Protein AF-A0A6M5YRK8-F1 (afdb_monomer_lite)

Structure (mmCIF, N/CA/C/O backbone):
data_AF-A0A6M5YRK8-F1
#
_entry.id   AF-A0A6M5YRK8-F1
#
loop_
_atom_site.group_PDB
_atom_site.id
_atom_site.type_symbol
_atom_site.label_atom_id
_atom_site.label_alt_id
_atom_site.label_comp_id
_atom_site.label_asym_id
_atom_site.label_entity_id
_atom_site.label_seq_id
_atom_site.pdbx_PDB_ins_code
_atom_site.Cartn_x
_atom_site.Cartn_y
_atom_site.Cartn_z
_atom_site.occupancy
_atom_site.B_iso_or_equiv
_atom_site.auth_seq_id
_atom_site.auth_comp_id
_atom_site.auth_asym_id
_atom_site.auth_atom_id
_atom_site.pdbx_PDB_model_num
ATOM 1 N N . MET A 1 1 ? -2.490 15.346 -8.522 1.00 62.31 1 MET A N 1
ATOM 2 C CA . MET A 1 1 ? -2.434 13.991 -7.938 1.00 62.31 1 MET A CA 1
ATOM 3 C C . MET A 1 1 ? -1.015 13.729 -7.468 1.00 62.31 1 MET A C 1
ATOM 5 O O . MET A 1 1 ? -0.092 13.927 -8.254 1.00 62.31 1 MET A O 1
ATOM 9 N N . GLY A 1 2 ? -0.849 13.342 -6.207 1.00 69.88 2 GLY A N 1
ATOM 10 C CA . GLY A 1 2 ? 0.394 12.773 -5.683 1.00 69.88 2 GLY A CA 1
ATOM 11 C C . GLY A 1 2 ? 0.199 11.284 -5.397 1.00 69.88 2 GLY A C 1
ATOM 12 O O . GLY A 1 2 ? -0.937 10.819 -5.354 1.00 69.88 2 GLY A O 1
ATOM 13 N N . LEU A 1 3 ? 1.301 10.567 -5.218 1.00 74.88 3 LEU A N 1
ATOM 14 C CA . LEU A 1 3 ? 1.362 9.186 -4.746 1.00 74.88 3 LEU A CA 1
ATOM 15 C C . LEU A 1 3 ? 2.166 9.180 -3.442 1.00 74.88 3 LEU A C 1
ATOM 17 O O . LEU A 1 3 ? 3.256 9.745 -3.413 1.00 74.88 3 LEU A O 1
ATOM 21 N N . ASP A 1 4 ? 1.654 8.546 -2.392 1.00 75.50 4 ASP A N 1
ATOM 22 C CA . ASP A 1 4 ? 2.341 8.363 -1.108 1.00 75.50 4 ASP A CA 1
ATOM 23 C C . ASP A 1 4 ? 2.253 6.895 -0.649 1.00 75.50 4 ASP A C 1
ATOM 25 O O . ASP A 1 4 ? 1.396 6.144 -1.112 1.00 75.50 4 ASP A O 1
ATOM 29 N N . LEU A 1 5 ? 3.167 6.484 0.234 1.00 73.38 5 LEU A N 1
ATOM 30 C CA . LEU A 1 5 ? 3.231 5.155 0.849 1.00 73.38 5 LEU A CA 1
ATOM 31 C C . LEU A 1 5 ? 3.557 5.288 2.348 1.00 73.38 5 LEU A C 1
ATOM 33 O O . LEU A 1 5 ? 4.632 4.894 2.808 1.00 73.38 5 LEU A O 1
ATOM 37 N N . SER A 1 6 ? 2.630 5.870 3.105 1.00 75.81 6 SER A N 1
ATOM 38 C CA . SER A 1 6 ? 2.744 6.086 4.551 1.00 75.81 6 SER A CA 1
ATOM 39 C C . SER A 1 6 ? 2.317 4.87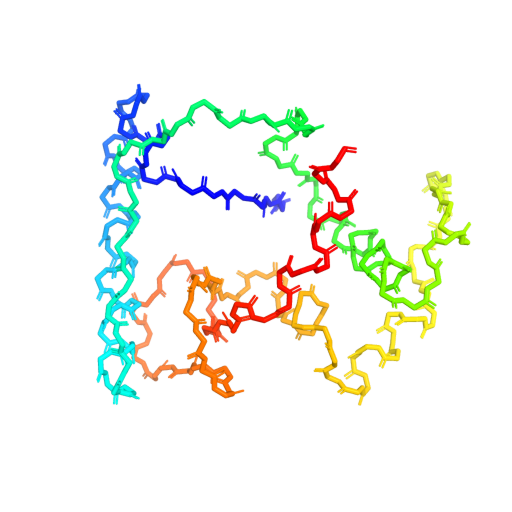4 5.395 1.00 75.81 6 SER A C 1
ATOM 41 O O . SER A 1 6 ? 1.591 3.984 4.954 1.00 75.81 6 SER A O 1
ATOM 43 N N . VAL A 1 7 ? 2.791 4.840 6.647 1.00 79.88 7 VAL A N 1
ATOM 44 C CA . VAL A 1 7 ? 2.398 3.871 7.685 1.00 79.88 7 VAL A CA 1
ATOM 45 C C . VAL A 1 7 ? 2.270 4.580 9.035 1.00 79.88 7 VAL A C 1
ATOM 47 O O . VAL A 1 7 ? 3.069 5.463 9.345 1.00 79.88 7 VAL A O 1
ATOM 50 N N . GLY A 1 8 ? 1.292 4.191 9.860 1.00 85.44 8 GLY A N 1
ATOM 51 C CA . GLY A 1 8 ? 1.080 4.802 11.178 1.00 85.44 8 GLY A CA 1
ATOM 52 C C . GLY A 1 8 ? 0.594 6.255 11.124 1.00 85.44 8 GLY A C 1
ATOM 53 O O . GLY A 1 8 ? 0.916 7.048 12.010 1.00 85.44 8 GLY A O 1
ATOM 54 N N . THR A 1 9 ? -0.174 6.611 10.089 1.00 86.69 9 THR A N 1
ATOM 55 C CA . THR A 1 9 ? -0.711 7.961 9.843 1.00 86.69 9 THR A CA 1
ATOM 56 C C . THR A 1 9 ? -1.453 8.526 11.057 1.00 86.69 9 THR A C 1
ATOM 58 O O . THR A 1 9 ? -1.292 9.702 11.372 1.00 86.69 9 THR A O 1
ATOM 61 N N . LEU A 1 10 ? -2.168 7.683 11.816 1.00 91.44 10 LEU A N 1
ATOM 62 C CA . LEU A 1 10 ? -2.835 8.083 13.061 1.00 91.44 10 LEU A CA 1
ATOM 63 C C . LEU A 1 10 ? -1.849 8.657 14.093 1.00 91.44 10 LEU A C 1
ATOM 65 O O . LEU A 1 10 ? -2.070 9.751 14.610 1.00 91.44 10 LEU A O 1
ATOM 69 N N . ALA A 1 11 ? -0.744 7.957 14.363 1.00 92.19 11 ALA A N 1
ATOM 70 C CA . ALA A 1 11 ? 0.294 8.432 15.277 1.00 92.19 11 ALA A CA 1
ATOM 71 C C . ALA A 1 11 ? 0.972 9.711 14.773 1.00 92.19 11 ALA A C 1
ATOM 73 O O . ALA A 1 11 ? 1.287 10.587 15.577 1.00 92.19 11 ALA A O 1
ATOM 74 N N . TRP A 1 12 ? 1.185 9.842 13.458 1.00 88.94 12 TRP A N 1
ATOM 75 C CA . TRP A 1 12 ? 1.725 11.074 12.880 1.00 88.94 12 TRP A CA 1
ATOM 76 C C . TRP A 1 12 ? 0.766 12.253 13.090 1.00 88.94 12 TRP A C 1
ATOM 78 O O . TRP A 1 12 ? 1.194 13.299 13.580 1.00 88.94 12 TRP A O 1
ATOM 88 N N . CYS A 1 13 ? -0.531 12.082 12.816 1.00 92.12 13 CYS A N 1
ATOM 89 C CA . CYS A 1 13 ? -1.526 13.130 13.036 1.00 92.12 13 CYS A CA 1
ATOM 90 C C . CYS A 1 13 ? -1.596 13.547 14.512 1.00 92.12 13 CYS A C 1
ATOM 92 O O . CYS A 1 13 ? -1.534 14.735 14.826 1.00 92.12 13 CYS A O 1
ATOM 94 N N . LEU A 1 14 ? -1.647 12.576 15.431 1.00 94.69 14 LEU A N 1
ATOM 95 C CA . LEU A 1 14 ? -1.694 12.834 16.874 1.00 94.69 14 LEU A CA 1
ATOM 96 C C . LEU A 1 14 ? -0.420 13.517 17.397 1.00 94.69 14 LEU A C 1
ATOM 98 O O . LEU A 1 14 ? -0.516 14.398 18.249 1.00 94.69 14 LEU A O 1
ATOM 102 N N . ALA A 1 15 ? 0.758 13.168 16.873 1.00 92.44 15 ALA A N 1
ATOM 103 C CA . ALA A 1 15 ? 2.027 13.784 17.266 1.00 92.44 15 ALA A CA 1
ATOM 104 C C . ALA A 1 15 ? 2.194 15.235 16.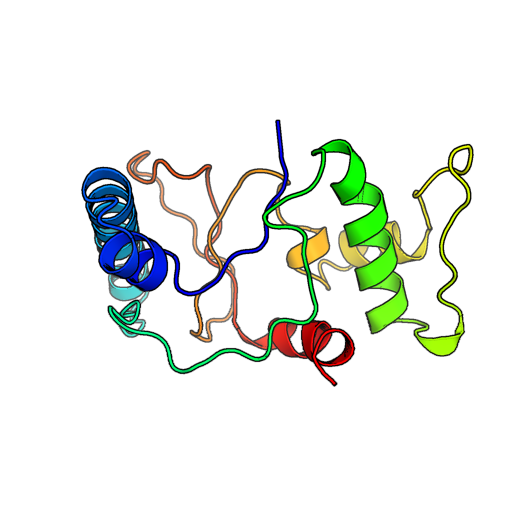773 1.00 92.44 15 ALA A C 1
ATOM 106 O O . ALA A 1 15 ? 2.913 16.005 17.409 1.00 92.44 15 ALA A O 1
ATOM 107 N N . ASN A 1 16 ? 1.543 15.611 15.666 1.00 92.19 16 ASN A N 1
ATOM 108 C CA . ASN A 1 16 ? 1.619 16.960 15.085 1.00 92.19 16 ASN A CA 1
ATOM 109 C C . ASN A 1 16 ? 0.410 17.853 15.430 1.00 92.19 16 ASN A C 1
ATOM 111 O O . ASN A 1 16 ? 0.447 19.051 15.166 1.00 92.19 16 ASN A O 1
ATOM 115 N N . GLY A 1 17 ? -0.640 17.304 16.052 1.00 94.06 17 GLY A N 1
ATOM 116 C CA . GLY A 1 17 ? -1.863 18.042 16.395 1.00 94.06 17 GLY A CA 1
ATOM 117 C C . GLY A 1 17 ? -2.899 18.125 15.266 1.00 94.06 17 GLY A C 1
ATOM 118 O O . GLY A 1 17 ? -3.866 18.877 15.385 1.00 94.06 17 GLY A O 1
ATOM 119 N N . GLU A 1 18 ? -2.735 17.333 14.204 1.00 94.56 18 GLU A N 1
ATOM 120 C CA . GLU A 1 18 ? -3.630 17.254 13.041 1.00 94.56 18 GLU A CA 1
ATOM 121 C C . GLU A 1 18 ? -4.917 16.487 13.392 1.00 94.56 18 GLU A C 1
ATOM 123 O O . GLU A 1 18 ? -5.137 15.346 12.977 1.00 94.56 18 GLU A O 1
ATOM 128 N N . ALA A 1 19 ? -5.761 17.111 14.217 1.00 93.81 19 ALA A N 1
ATOM 129 C CA . ALA A 1 19 ? -6.969 16.504 14.774 1.00 93.81 19 ALA A CA 1
ATOM 130 C C . ALA A 1 19 ? -7.938 16.001 13.691 1.00 93.81 19 ALA A C 1
ATOM 132 O O . ALA A 1 19 ? -8.493 14.913 13.831 1.00 93.81 19 ALA A O 1
ATOM 133 N N . GLU A 1 20 ? -8.086 16.745 12.588 1.00 92.88 20 GLU A N 1
ATOM 134 C CA . GLU A 1 20 ? -8.894 16.309 11.448 1.00 92.88 20 GLU A CA 1
ATOM 135 C C . GLU A 1 20 ? -8.343 15.002 10.853 1.00 92.88 20 GLU A C 1
ATOM 137 O O . GLU A 1 20 ? -9.061 14.005 10.805 1.00 92.88 20 GLU A O 1
ATOM 142 N N . GLY A 1 21 ? -7.059 14.956 10.480 1.00 89.06 21 GLY A N 1
ATOM 143 C CA . GLY A 1 21 ? -6.437 13.751 9.914 1.00 89.06 21 GLY A CA 1
ATOM 144 C C . GLY A 1 21 ? -6.513 12.529 10.840 1.00 89.06 21 GLY A C 1
ATOM 145 O O . GLY A 1 21 ? -6.722 11.405 10.371 1.00 89.06 21 GLY A O 1
ATOM 146 N N . ALA A 1 22 ? -6.434 12.736 12.158 1.00 93.38 22 ALA A N 1
ATOM 147 C CA . ALA A 1 22 ? -6.627 11.674 13.143 1.00 93.38 22 ALA A CA 1
ATOM 148 C C . ALA A 1 22 ? -8.067 11.124 13.131 1.00 93.38 22 ALA A C 1
ATOM 150 O O . ALA A 1 22 ? -8.261 9.908 13.192 1.00 93.38 22 ALA A O 1
ATOM 151 N N . ASP A 1 23 ? -9.079 11.985 13.013 1.00 93.31 23 ASP A N 1
ATOM 152 C CA . ASP A 1 23 ? -10.487 11.578 13.019 1.00 93.31 23 ASP A CA 1
ATOM 153 C C . ASP A 1 23 ? -10.962 10.991 11.678 1.00 93.31 23 ASP A C 1
ATOM 155 O O . ASP A 1 23 ? -11.760 10.045 11.695 1.00 93.31 23 ASP A O 1
ATOM 159 N N . TRP A 1 24 ? -10.410 11.439 10.541 1.00 89.44 24 TRP A N 1
ATOM 160 C CA . TRP A 1 24 ? -10.527 10.736 9.252 1.00 89.44 24 TRP A CA 1
ATOM 161 C C . TRP A 1 24 ? -9.905 9.333 9.347 1.00 89.44 24 TRP A C 1
ATOM 163 O O . TRP A 1 24 ? -10.595 8.343 9.114 1.00 89.44 24 TRP A O 1
ATOM 173 N N . THR A 1 25 ? -8.657 9.209 9.820 1.00 89.19 25 THR A N 1
ATOM 174 C CA . THR A 1 25 ? -7.996 7.894 9.970 1.00 89.19 25 THR A CA 1
ATOM 175 C C . THR A 1 25 ? -8.783 6.963 10.904 1.00 89.19 25 THR A C 1
ATOM 177 O O . THR A 1 25 ? -8.963 5.778 10.618 1.00 89.19 25 THR A O 1
ATOM 180 N N . ARG A 1 26 ? -9.330 7.486 12.011 1.00 92.00 26 ARG A N 1
ATOM 181 C CA . ARG A 1 26 ? -10.209 6.722 12.916 1.00 92.00 26 ARG A CA 1
ATOM 182 C C . ARG A 1 26 ? -11.555 6.355 12.286 1.00 92.00 26 ARG A C 1
ATOM 184 O O . ARG A 1 26 ? -12.139 5.357 12.706 1.00 92.00 26 ARG A O 1
ATOM 191 N N . ARG A 1 27 ? -12.085 7.132 11.334 1.00 90.81 27 ARG A N 1
ATOM 192 C CA . ARG A 1 27 ? -13.290 6.773 10.565 1.00 90.81 27 ARG A CA 1
ATOM 193 C C . ARG A 1 27 ? -13.005 5.578 9.668 1.00 90.81 27 ARG A C 1
ATOM 195 O O . ARG A 1 27 ? -13.707 4.577 9.791 1.00 90.81 27 ARG A O 1
ATOM 202 N N . ASP A 1 28 ? -11.959 5.656 8.860 1.00 88.19 28 ASP A N 1
ATOM 203 C CA . ASP A 1 28 ? -11.582 4.591 7.928 1.00 88.19 28 ASP A CA 1
ATOM 204 C C . ASP A 1 28 ? -11.294 3.287 8.678 1.00 88.19 28 ASP A C 1
ATOM 206 O O . ASP A 1 28 ? -11.812 2.231 8.326 1.00 88.19 28 ASP A O 1
ATOM 210 N N . MET A 1 29 ? -10.567 3.362 9.797 1.00 90.00 29 MET A N 1
ATOM 211 C CA . MET A 1 29 ? -10.266 2.184 10.616 1.00 90.00 29 MET A CA 1
ATOM 212 C C . MET A 1 29 ? -11.495 1.583 11.312 1.00 90.00 29 MET A C 1
ATOM 214 O O . MET A 1 29 ? -11.502 0.380 11.563 1.00 90.00 29 MET A O 1
ATOM 218 N N . ARG A 1 30 ? -12.563 2.342 11.602 1.00 91.50 30 ARG A N 1
ATOM 219 C CA . ARG A 1 30 ? -13.838 1.740 12.056 1.00 91.50 30 ARG A CA 1
ATOM 220 C C . ARG A 1 30 ? -14.485 0.915 10.944 1.00 91.50 30 ARG A C 1
ATOM 222 O O . ARG A 1 30 ? -14.995 -0.171 11.210 1.00 91.50 30 ARG A O 1
ATOM 229 N N . GLU A 1 31 ? -14.425 1.411 9.717 1.00 89.50 31 GLU A N 1
ATOM 230 C CA . GLU A 1 31 ? -15.093 0.816 8.562 1.00 89.50 31 GLU A CA 1
ATOM 231 C C . GLU A 1 31 ? -14.339 -0.408 8.016 1.00 89.50 31 GLU A C 1
ATOM 233 O O . GLU A 1 31 ? -14.926 -1.473 7.819 1.00 89.50 31 GLU A O 1
ATOM 238 N N . ILE A 1 32 ? -13.009 -0.323 7.931 1.00 88.81 32 ILE A N 1
ATOM 239 C CA . ILE A 1 32 ? -12.113 -1.465 7.687 1.00 88.81 32 ILE A CA 1
ATOM 240 C C . ILE A 1 32 ? -12.359 -2.576 8.719 1.00 88.81 32 ILE A C 1
ATOM 242 O O . ILE A 1 32 ? -12.412 -3.754 8.367 1.00 88.81 32 ILE A O 1
ATOM 246 N N . ASN A 1 33 ? -12.577 -2.218 9.990 1.00 92.62 33 ASN A N 1
ATOM 247 C CA . ASN A 1 33 ? -12.901 -3.186 11.038 1.00 92.62 33 ASN A CA 1
ATOM 248 C C . ASN A 1 33 ? -14.307 -3.788 10.919 1.00 92.62 33 ASN A C 1
ATOM 250 O O . ASN A 1 33 ? -14.474 -4.964 11.248 1.00 92.62 33 ASN A O 1
ATOM 254 N N . ARG A 1 34 ? -15.301 -3.049 10.402 1.00 91.94 34 ARG A N 1
ATOM 255 C CA . ARG A 1 34 ? -16.608 -3.625 10.038 1.00 91.94 34 ARG A CA 1
ATOM 256 C C . ARG A 1 34 ? -16.436 -4.697 8.960 1.00 91.94 34 ARG A C 1
ATOM 258 O O . ARG A 1 34 ? -16.983 -5.789 9.107 1.00 91.94 34 ARG A O 1
ATOM 265 N N . LEU A 1 35 ? -15.654 -4.411 7.919 1.00 90.12 35 LEU A N 1
ATOM 266 C CA . LEU A 1 35 ? -15.409 -5.339 6.813 1.00 90.12 35 LEU A CA 1
ATOM 267 C C . LEU A 1 35 ? -14.610 -6.583 7.244 1.00 90.12 35 LEU A C 1
ATOM 269 O O . LEU A 1 35 ? -14.969 -7.706 6.879 1.00 90.12 35 LEU A O 1
ATOM 273 N N . LEU A 1 36 ? -13.573 -6.405 8.069 1.00 90.69 36 LEU A N 1
ATOM 274 C CA . LEU A 1 36 ? -12.828 -7.504 8.697 1.00 90.69 36 LEU A CA 1
ATOM 275 C C . LEU A 1 36 ? -13.760 -8.411 9.514 1.00 90.69 36 LEU A C 1
ATOM 277 O O . LEU A 1 36 ? -13.788 -9.622 9.291 1.00 90.69 36 LEU A O 1
ATOM 281 N N . ALA A 1 37 ? -14.573 -7.831 10.403 1.00 93.25 37 ALA A N 1
ATOM 282 C CA . ALA A 1 37 ? -15.498 -8.581 11.251 1.00 93.25 37 ALA A CA 1
ATOM 283 C C . ALA A 1 37 ? -16.579 -9.321 10.441 1.00 93.25 37 ALA A C 1
ATOM 285 O O . ALA A 1 37 ? -16.883 -10.474 10.744 1.00 93.25 37 ALA A O 1
ATOM 286 N N . ALA A 1 38 ? -17.110 -8.706 9.377 1.00 91.06 38 ALA A N 1
ATOM 287 C CA . ALA A 1 38 ? -18.064 -9.341 8.463 1.00 91.06 38 ALA A CA 1
ATOM 288 C C . ALA A 1 38 ? -17.481 -10.576 7.744 1.00 91.06 38 ALA A C 1
ATOM 290 O O . ALA A 1 38 ? -18.219 -11.504 7.421 1.00 91.06 38 ALA A O 1
ATOM 291 N N . ASN A 1 39 ? -16.158 -10.619 7.555 1.00 89.81 39 ASN A N 1
ATOM 292 C CA . ASN A 1 39 ? -15.427 -11.753 6.981 1.00 89.81 39 ASN A CA 1
ATOM 293 C C . ASN A 1 39 ? -14.834 -12.705 8.043 1.00 89.81 39 ASN A C 1
ATOM 295 O O . ASN A 1 39 ? -14.046 -13.590 7.709 1.00 89.81 39 ASN A O 1
ATOM 299 N N . GLY A 1 40 ? -15.198 -12.547 9.323 1.00 93.69 40 GLY A N 1
ATOM 300 C CA . GLY A 1 40 ? -14.728 -13.404 10.418 1.00 93.69 40 GLY A CA 1
ATOM 301 C C . GLY A 1 40 ? -13.259 -13.201 10.808 1.00 93.69 40 GLY A C 1
ATOM 302 O O . GLY A 1 40 ? -12.661 -14.086 11.421 1.00 93.69 40 GLY A O 1
ATOM 303 N N . LEU A 1 41 ? -12.665 -12.061 10.448 1.00 93.38 41 LEU A N 1
ATOM 304 C CA . LEU A 1 41 ? -11.269 -11.724 10.723 1.00 93.38 41 LEU A CA 1
ATOM 305 C C . LEU A 1 41 ? -11.143 -10.842 11.972 1.00 93.38 41 LEU A C 1
ATOM 307 O O . LEU A 1 41 ? -12.064 -10.117 12.350 1.00 93.38 41 LEU A O 1
ATOM 311 N N . SER A 1 42 ? -9.970 -10.888 12.604 1.00 92.81 42 SER A N 1
ATOM 312 C CA . SER A 1 42 ? -9.618 -9.999 13.715 1.00 92.81 42 SER A CA 1
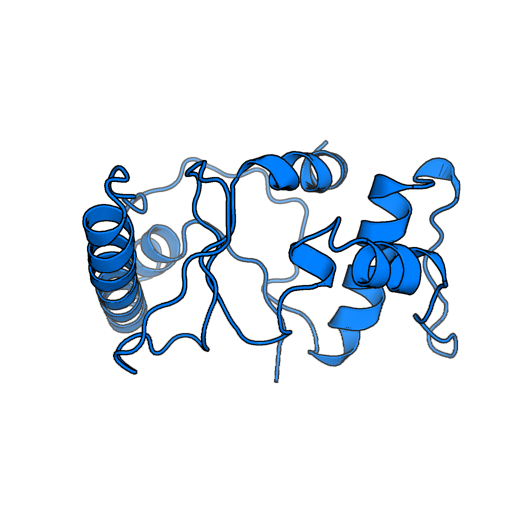ATOM 313 C C . SER A 1 42 ? -9.677 -8.527 13.306 1.00 92.81 42 SER A C 1
ATOM 315 O O . SER A 1 42 ? -9.343 -8.179 12.175 1.00 92.81 42 SER A O 1
ATOM 317 N N . ALA A 1 43 ? -10.007 -7.654 14.257 1.00 92.25 43 ALA A N 1
ATOM 318 C CA . ALA A 1 43 ? -9.864 -6.217 14.077 1.00 92.25 43 ALA A CA 1
ATOM 319 C C . ALA A 1 43 ? -8.381 -5.802 13.973 1.00 92.25 43 ALA A C 1
ATOM 321 O O . ALA A 1 43 ? -7.521 -6.343 14.675 1.00 92.25 43 ALA A O 1
ATOM 322 N N . HIS A 1 44 ? -8.098 -4.807 13.133 1.00 89.81 44 HIS A N 1
ATOM 323 C CA . HIS A 1 44 ? -6.843 -4.058 13.110 1.00 89.81 44 HIS A CA 1
ATOM 324 C C . HIS A 1 44 ? -6.958 -2.813 13.999 1.00 89.81 44 HIS A C 1
ATOM 326 O O . HIS A 1 44 ? -7.995 -2.152 14.028 1.00 89.81 44 HIS A O 1
ATOM 332 N N . VAL A 1 45 ? -5.889 -2.467 14.712 1.00 90.75 45 VAL A N 1
ATOM 333 C CA . VAL A 1 45 ? -5.818 -1.249 15.529 1.00 90.75 45 VAL A CA 1
ATOM 334 C C . VAL A 1 45 ? -4.563 -0.490 15.124 1.00 90.75 45 VAL A C 1
ATOM 336 O O . VAL A 1 45 ? -3.448 -0.943 15.384 1.00 90.75 45 VAL A O 1
ATOM 339 N N . GLU A 1 46 ? -4.748 0.662 14.478 1.00 88.88 46 GLU A N 1
ATOM 340 C CA . GLU A 1 46 ? -3.651 1.593 14.216 1.00 88.88 46 GLU A CA 1
ATOM 341 C C . GLU A 1 46 ? -3.056 2.090 15.545 1.00 88.88 46 GLU A C 1
ATOM 343 O O . GLU A 1 46 ? -3.807 2.471 16.449 1.00 88.88 46 GLU A O 1
ATOM 348 N N . PRO A 1 47 ? -1.722 2.092 15.699 1.00 90.56 47 PRO A N 1
ATOM 349 C CA . PRO A 1 47 ? -1.091 2.577 16.914 1.00 90.56 47 PRO A CA 1
ATOM 350 C C . PRO A 1 47 ? -1.209 4.105 17.003 1.00 90.56 47 PRO A C 1
ATOM 352 O O . PRO A 1 47 ? -0.904 4.818 16.052 1.00 90.56 47 PRO A O 1
ATOM 355 N N . GLU A 1 48 ? -1.587 4.624 18.174 1.00 94.50 48 GLU A N 1
ATOM 356 C CA . GLU A 1 48 ? -1.641 6.076 18.422 1.00 94.50 48 GLU A CA 1
ATOM 357 C C . GLU A 1 48 ? -0.259 6.701 18.693 1.00 94.50 48 GLU A C 1
ATOM 359 O O . GLU A 1 48 ? -0.113 7.920 18.696 1.00 94.50 48 GLU A O 1
ATOM 364 N N . THR A 1 49 ? 0.777 5.878 18.892 1.00 93.12 49 THR A N 1
ATOM 365 C CA . THR A 1 49 ? 2.181 6.309 18.987 1.00 93.12 49 THR A CA 1
ATOM 366 C C . THR A 1 49 ? 3.090 5.323 18.255 1.00 93.12 49 THR A C 1
ATOM 368 O O . THR A 1 49 ? 2.880 4.112 18.315 1.00 93.12 49 THR A O 1
ATOM 371 N N . LEU A 1 50 ? 4.116 5.832 17.571 1.00 85.12 50 LEU A N 1
ATOM 372 C CA . LEU A 1 50 ? 5.123 5.015 16.889 1.00 85.12 50 LEU A CA 1
ATOM 373 C C . LEU A 1 50 ? 6.441 4.982 17.682 1.00 85.12 50 LEU A C 1
ATOM 375 O O . LEU A 1 50 ? 6.812 5.984 18.298 1.00 85.12 50 LEU A O 1
ATOM 379 N N . PRO A 1 51 ? 7.206 3.874 17.626 1.00 85.56 51 PRO A N 1
ATOM 380 C CA . PRO A 1 51 ? 8.625 3.915 17.959 1.00 85.56 51 PRO A CA 1
ATOM 381 C C . PRO A 1 51 ? 9.377 4.789 16.941 1.00 85.56 51 PRO A C 1
ATOM 383 O O . PRO A 1 51 ? 8.880 5.053 15.849 1.00 85.56 51 PRO A O 1
ATOM 386 N N . ASN A 1 52 ? 10.611 5.189 17.259 1.00 80.25 52 ASN A N 1
ATOM 387 C CA . ASN A 1 52 ? 11.468 5.896 16.303 1.00 80.25 52 ASN A CA 1
ATOM 388 C C . ASN A 1 52 ? 11.771 4.989 15.090 1.00 80.25 52 ASN A C 1
ATOM 390 O O . ASN A 1 52 ? 12.590 4.068 15.177 1.00 80.25 52 ASN A O 1
ATOM 394 N N . LEU A 1 53 ? 11.065 5.227 13.980 1.00 74.06 53 LEU A N 1
ATOM 395 C CA . LEU A 1 53 ? 11.228 4.494 12.731 1.00 74.06 53 LEU A CA 1
ATOM 396 C C . LEU A 1 53 ? 12.502 4.955 12.021 1.00 74.06 53 LEU A C 1
ATOM 398 O O . LEU A 1 53 ? 12.710 6.144 11.784 1.00 74.06 53 LEU A O 1
ATOM 402 N N . ARG A 1 54 ? 13.341 3.995 11.621 1.00 71.56 54 ARG A N 1
ATOM 403 C CA . ARG A 1 54 ? 14.498 4.253 10.755 1.00 71.56 54 ARG A CA 1
ATOM 404 C C . ARG A 1 54 ? 14.037 4.430 9.312 1.00 71.56 54 ARG A C 1
ATOM 406 O O . ARG A 1 54 ? 14.193 3.520 8.498 1.00 71.56 54 ARG A O 1
ATOM 413 N N . ASP A 1 55 ? 13.451 5.585 9.021 1.00 68.31 55 ASP A N 1
ATOM 414 C CA . ASP A 1 55 ? 13.093 5.933 7.653 1.00 68.31 55 ASP A CA 1
ATOM 415 C C . ASP A 1 55 ? 14.352 6.038 6.777 1.00 68.31 55 ASP A C 1
ATOM 417 O O . ASP A 1 55 ? 15.417 6.497 7.208 1.00 68.31 55 ASP A O 1
ATOM 421 N N . ARG A 1 56 ? 14.226 5.558 5.543 1.00 66.50 56 ARG A N 1
ATOM 422 C CA . ARG A 1 56 ? 15.256 5.610 4.498 1.00 66.50 56 ARG A CA 1
ATOM 423 C C . ARG A 1 56 ? 14.791 6.406 3.280 1.00 66.50 56 ARG A C 1
ATOM 425 O O . ARG A 1 56 ? 15.613 6.734 2.426 1.00 66.50 56 ARG A O 1
ATOM 432 N N . CYS A 1 57 ? 13.506 6.744 3.214 1.00 64.12 57 CYS A N 1
ATOM 433 C CA . CYS A 1 57 ? 12.971 7.716 2.285 1.00 64.12 57 CYS A CA 1
ATOM 434 C C . CYS A 1 57 ? 13.049 9.118 2.913 1.00 64.12 57 CYS A C 1
ATOM 436 O O . CYS A 1 57 ? 12.970 9.285 4.125 1.00 64.12 57 CYS A O 1
ATOM 438 N N . ARG A 1 58 ? 13.221 10.153 2.087 1.00 62.09 58 ARG A N 1
ATOM 439 C CA . ARG A 1 58 ? 13.035 11.562 2.496 1.00 62.09 58 ARG A CA 1
ATOM 440 C C . ARG A 1 58 ? 11.902 12.238 1.720 1.00 62.09 58 ARG A C 1
ATOM 442 O O . ARG A 1 58 ? 11.838 13.460 1.653 1.00 62.09 58 ARG A O 1
ATOM 449 N N . LEU A 1 59 ? 11.057 11.432 1.082 1.00 63.56 59 LEU A N 1
ATOM 450 C CA . LEU A 1 59 ? 9.959 11.866 0.232 1.00 63.56 59 LEU A CA 1
ATOM 451 C C . LEU A 1 59 ? 8.653 11.404 0.879 1.00 63.56 59 LEU A C 1
ATOM 453 O O . LEU A 1 59 ? 8.328 10.221 0.827 1.00 63.56 59 LEU A O 1
ATOM 457 N N . HIS A 1 60 ? 7.908 12.342 1.462 1.00 65.56 60 HIS A N 1
ATOM 458 C CA . HIS A 1 60 ? 6.555 12.131 2.001 1.00 65.56 60 HIS A CA 1
ATOM 459 C C . HIS A 1 60 ? 5.498 12.131 0.876 1.00 65.56 60 HIS A C 1
ATOM 461 O O . HIS A 1 60 ? 4.461 12.784 0.975 1.00 65.56 60 HIS A O 1
ATOM 467 N N . GLY A 1 61 ? 5.842 11.513 -0.254 1.00 73.56 61 GLY A N 1
ATOM 468 C CA . GLY A 1 61 ? 5.078 11.538 -1.495 1.00 73.56 61 GLY A CA 1
ATOM 469 C C . GLY A 1 61 ? 5.914 11.887 -2.731 1.00 73.56 61 GLY A C 1
ATOM 470 O O . GLY A 1 61 ? 6.992 12.481 -2.656 1.00 73.56 61 GLY A O 1
ATOM 471 N N . MET A 1 62 ? 5.396 11.501 -3.893 1.00 80.50 62 MET A N 1
ATOM 472 C CA . MET A 1 62 ? 5.977 11.696 -5.224 1.00 80.50 62 MET A CA 1
ATOM 473 C C . MET A 1 62 ? 4.887 12.100 -6.238 1.00 80.50 62 MET A C 1
ATOM 475 O O . MET A 1 62 ? 3.695 11.937 -5.957 1.00 80.50 62 MET A O 1
ATOM 479 N N . PRO A 1 63 ? 5.235 12.637 -7.424 1.00 86.19 63 PRO A N 1
ATOM 480 C CA . PRO A 1 63 ? 4.255 12.882 -8.481 1.00 86.19 63 PRO A CA 1
ATOM 481 C C . PRO A 1 63 ? 3.542 11.581 -8.867 1.00 86.19 63 PRO A C 1
ATOM 483 O O . PRO A 1 63 ? 4.189 10.548 -9.001 1.00 86.19 63 PRO A O 1
ATOM 486 N N . TYR A 1 64 ? 2.227 11.616 -9.100 1.00 83.94 64 TYR A N 1
ATOM 487 C CA . TYR A 1 64 ? 1.454 10.407 -9.433 1.00 83.94 64 TYR A CA 1
ATOM 488 C C . TYR A 1 64 ? 2.013 9.634 -10.648 1.00 83.94 64 TYR A C 1
ATOM 490 O O . TYR A 1 64 ? 2.015 8.408 -10.655 1.00 83.94 64 TYR A O 1
ATOM 498 N N . SER A 1 65 ? 2.594 10.331 -11.634 1.00 85.69 65 SER A N 1
ATOM 499 C CA . SER A 1 65 ? 3.272 9.722 -12.792 1.00 85.69 65 SER A CA 1
ATOM 500 C C . SER A 1 65 ? 4.458 8.809 -12.437 1.00 85.69 65 SER A C 1
ATOM 502 O O . SER A 1 65 ? 4.907 8.034 -13.280 1.00 85.69 65 SER A O 1
ATOM 504 N N . TRP A 1 66 ? 4.965 8.849 -11.202 1.00 87.31 66 TRP A N 1
ATOM 505 C CA . TRP A 1 66 ? 6.028 7.957 -10.734 1.00 87.31 66 TRP A CA 1
ATOM 506 C C . TRP A 1 66 ? 5.529 6.533 -10.432 1.00 87.31 66 TRP A C 1
ATOM 508 O O . TRP A 1 66 ? 6.350 5.631 -10.261 1.00 87.31 66 TRP A O 1
ATOM 518 N N . ILE A 1 67 ? 4.212 6.279 -10.435 1.00 86.81 67 ILE A N 1
ATOM 519 C CA . ILE A 1 67 ? 3.652 4.946 -10.156 1.00 86.81 67 ILE A CA 1
ATOM 520 C C . ILE A 1 67 ? 4.156 3.859 -11.117 1.00 86.81 67 ILE A C 1
ATOM 522 O O . ILE A 1 67 ? 4.394 2.727 -10.700 1.00 86.81 67 ILE A O 1
ATOM 526 N N . HIS A 1 68 ? 4.419 4.198 -12.382 1.00 89.38 68 HIS A N 1
ATOM 527 C CA . HIS A 1 68 ? 4.996 3.266 -13.357 1.00 89.38 68 HIS A CA 1
ATOM 528 C C . HIS A 1 68 ? 6.438 2.869 -12.984 1.00 89.38 68 HIS A C 1
ATOM 530 O O . HIS A 1 68 ? 6.801 1.694 -13.039 1.00 89.38 68 HIS A O 1
ATOM 536 N N . TYR A 1 69 ? 7.242 3.827 -12.507 1.00 90.75 69 TYR A N 1
ATOM 537 C CA . TYR A 1 69 ? 8.605 3.585 -12.024 1.00 90.75 69 TYR A CA 1
ATOM 538 C C . TYR A 1 69 ? 8.608 2.737 -10.743 1.00 90.75 69 TYR A C 1
ATOM 540 O O . TYR A 1 69 ? 9.440 1.838 -10.604 1.00 90.75 69 TYR A O 1
ATOM 548 N N . LEU A 1 70 ? 7.647 2.972 -9.840 1.00 88.12 70 LEU A N 1
ATOM 549 C CA . LEU A 1 70 ? 7.416 2.148 -8.651 1.00 88.12 70 LEU A CA 1
ATOM 550 C C . LEU A 1 70 ? 7.034 0.708 -9.034 1.00 88.12 70 LEU A C 1
ATOM 552 O O . LEU A 1 70 ? 7.684 -0.233 -8.574 1.00 88.12 70 LEU A O 1
ATOM 556 N N . ARG A 1 71 ? 6.048 0.521 -9.925 1.00 90.88 71 ARG A N 1
ATOM 557 C CA . ARG A 1 71 ? 5.643 -0.797 -10.452 1.00 90.88 71 ARG A CA 1
ATOM 558 C C . ARG A 1 71 ? 6.827 -1.544 -11.073 1.00 90.88 71 ARG A C 1
ATOM 560 O O . ARG A 1 71 ? 7.062 -2.703 -10.724 1.00 90.88 71 ARG A O 1
ATOM 56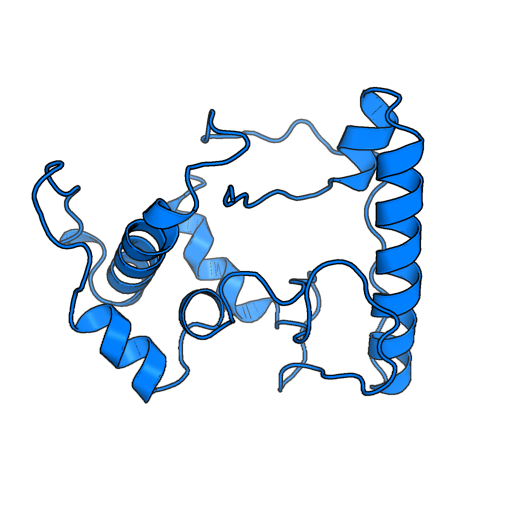7 N N . ARG A 1 72 ? 7.633 -0.873 -11.907 1.00 93.50 72 ARG A N 1
ATOM 568 C CA . ARG A 1 72 ? 8.875 -1.427 -12.475 1.00 93.50 72 ARG A CA 1
ATOM 569 C C . ARG A 1 72 ? 9.865 -1.841 -11.385 1.00 93.50 72 ARG A C 1
ATOM 571 O O . ARG A 1 72 ? 10.362 -2.966 -11.417 1.00 93.50 72 ARG A O 1
ATOM 578 N N . ALA A 1 73 ? 10.136 -0.984 -10.401 1.00 91.81 73 ALA A N 1
ATOM 579 C CA . ALA A 1 73 ? 11.049 -1.304 -9.301 1.00 91.81 73 ALA A CA 1
ATOM 580 C C . ALA A 1 73 ? 10.588 -2.533 -8.493 1.00 91.81 73 ALA A C 1
ATOM 582 O O . ALA A 1 73 ? 11.409 -3.392 -8.172 1.00 91.81 73 ALA A O 1
ATOM 583 N N . ILE A 1 74 ? 9.283 -2.669 -8.233 1.00 89.69 74 ILE A N 1
ATOM 584 C CA . ILE A 1 74 ? 8.695 -3.838 -7.558 1.00 89.69 74 ILE A CA 1
ATOM 585 C C . ILE A 1 74 ? 8.860 -5.109 -8.404 1.00 89.69 74 ILE A C 1
ATOM 587 O O . ILE A 1 74 ? 9.267 -6.142 -7.871 1.00 89.69 74 ILE A O 1
ATOM 591 N N . ALA A 1 75 ? 8.593 -5.044 -9.712 1.00 92.62 75 ALA A N 1
ATOM 592 C CA . ALA A 1 75 ? 8.736 -6.189 -10.613 1.00 92.62 75 ALA A CA 1
ATOM 593 C C . ALA A 1 75 ? 10.195 -6.683 -10.683 1.00 92.62 75 ALA A C 1
ATOM 595 O O . ALA A 1 75 ? 10.462 -7.880 -10.546 1.00 92.62 75 ALA A O 1
ATOM 596 N N . PHE A 1 76 ? 11.168 -5.768 -10.777 1.00 93.94 76 PHE A N 1
ATOM 597 C CA . PHE A 1 76 ? 12.591 -6.108 -10.647 1.00 93.94 76 PHE A CA 1
ATOM 598 C C . PHE A 1 76 ? 12.928 -6.700 -9.269 1.00 93.94 76 PHE A C 1
ATOM 600 O O . PHE A 1 76 ? 13.579 -7.740 -9.209 1.00 93.94 76 PHE A O 1
ATOM 607 N N . ALA A 1 77 ? 12.463 -6.098 -8.169 1.00 91.69 77 ALA A N 1
ATOM 608 C CA . ALA A 1 77 ? 12.724 -6.571 -6.803 1.00 91.69 77 ALA A CA 1
ATOM 609 C C . ALA A 1 77 ? 12.134 -7.965 -6.495 1.00 91.69 77 ALA A C 1
ATOM 611 O O . ALA A 1 77 ? 12.504 -8.586 -5.496 1.00 91.69 77 ALA A O 1
ATOM 612 N N . ARG A 1 78 ? 11.234 -8.464 -7.349 1.00 89.38 78 ARG A N 1
ATOM 613 C CA . ARG A 1 78 ? 10.626 -9.799 -7.259 1.00 89.38 78 ARG A CA 1
ATOM 614 C C . ARG A 1 78 ? 11.226 -10.810 -8.234 1.00 89.38 78 ARG A C 1
ATOM 616 O O . ARG A 1 78 ? 11.375 -11.971 -7.865 1.00 89.38 78 ARG A O 1
ATOM 623 N N . GLN A 1 79 ? 11.581 -10.387 -9.449 1.00 91.56 79 GLN A N 1
ATOM 624 C CA . GLN A 1 79 ? 11.984 -11.292 -10.536 1.00 91.56 79 GLN A CA 1
ATOM 625 C C . GLN A 1 79 ? 13.482 -11.253 -10.867 1.00 91.56 79 GLN A C 1
ATOM 627 O O . GLN A 1 79 ? 14.035 -12.259 -11.309 1.00 91.56 79 GLN A O 1
ATOM 632 N N . SER A 1 80 ? 14.149 -10.104 -10.717 1.00 93.12 80 SER A N 1
ATOM 633 C CA . SER A 1 80 ? 15.545 -9.911 -11.152 1.00 93.12 80 SER A CA 1
ATOM 634 C C . SER A 1 80 ? 16.267 -8.784 -10.375 1.00 93.12 80 SER A C 1
ATOM 636 O O . SER A 1 80 ? 16.694 -7.804 -10.990 1.00 93.12 80 SER A O 1
ATOM 638 N N . PRO A 1 81 ? 16.432 -8.853 -9.034 1.00 91.94 81 PRO A N 1
ATOM 639 C CA . PRO A 1 81 ? 16.860 -7.684 -8.249 1.00 91.94 81 PRO A CA 1
ATOM 640 C C . PRO A 1 81 ? 18.239 -7.129 -8.637 1.00 91.94 81 PRO A C 1
ATOM 642 O O . PRO A 1 81 ? 18.443 -5.917 -8.640 1.00 91.94 81 PRO A O 1
ATOM 645 N N . ALA A 1 82 ? 19.175 -8.005 -9.020 1.00 93.06 82 ALA A N 1
ATOM 646 C CA . ALA A 1 82 ? 20.530 -7.632 -9.436 1.00 93.06 82 ALA A CA 1
ATOM 647 C C . ALA A 1 82 ? 20.580 -6.833 -10.756 1.00 93.06 82 ALA A C 1
ATOM 649 O O . ALA A 1 82 ? 21.545 -6.101 -11.002 1.00 93.06 82 ALA A O 1
ATOM 650 N N . ASP A 1 83 ? 19.533 -6.926 -11.579 1.00 93.38 83 ASP A N 1
ATOM 651 C CA . ASP A 1 83 ? 19.443 -6.267 -12.884 1.00 93.38 83 ASP A CA 1
ATOM 652 C C . ASP A 1 83 ? 18.805 -4.876 -12.796 1.00 93.38 83 ASP A C 1
ATOM 654 O O . ASP A 1 83 ? 18.825 -4.131 -13.777 1.00 93.38 83 ASP A O 1
ATOM 658 N N . PHE A 1 84 ? 18.248 -4.492 -11.638 1.00 93.81 84 PHE A N 1
ATOM 659 C CA . PHE A 1 84 ? 17.582 -3.200 -11.493 1.00 93.81 84 PHE A CA 1
ATOM 660 C C . PHE A 1 84 ? 18.555 -2.047 -11.735 1.00 93.81 84 PHE A C 1
ATOM 662 O O . PHE A 1 84 ? 19.565 -1.899 -11.042 1.00 93.81 84 PHE A O 1
ATOM 669 N N . ARG A 1 85 ? 18.221 -1.188 -12.695 1.00 92.25 85 ARG A N 1
ATOM 670 C CA . ARG A 1 85 ? 18.889 0.094 -12.918 1.00 92.25 85 ARG A CA 1
ATOM 671 C C . ARG A 1 85 ? 17.834 1.206 -12.923 1.00 92.25 85 ARG A C 1
ATOM 673 O O . ARG A 1 85 ? 16.758 0.994 -13.507 1.00 92.25 85 ARG A O 1
ATOM 680 N N . PRO A 1 86 ? 18.124 2.369 -12.309 1.00 88.88 86 PRO A N 1
ATOM 681 C CA . PRO A 1 86 ? 17.373 3.593 -12.555 1.00 88.88 86 PRO A CA 1
ATOM 682 C C . PRO A 1 86 ? 17.293 3.896 -14.053 1.00 88.88 86 PRO A C 1
ATOM 684 O O . PRO A 1 86 ? 18.152 3.472 -14.828 1.00 88.88 86 PRO A O 1
ATOM 687 N N . LEU A 1 87 ? 16.250 4.618 -14.439 1.00 90.75 87 LEU A N 1
ATOM 688 C CA . LEU A 1 87 ? 16.062 5.129 -15.791 1.00 90.75 87 LEU A CA 1
ATOM 689 C C . LEU A 1 87 ? 16.499 6.595 -15.851 1.00 90.75 87 LEU A C 1
ATOM 691 O O . LEU A 1 87 ? 16.401 7.306 -14.851 1.00 90.75 87 LEU A O 1
ATOM 695 N N . ASN A 1 88 ? 16.964 7.032 -17.020 1.00 89.12 88 ASN A N 1
ATOM 696 C CA . ASN A 1 88 ? 17.094 8.454 -17.333 1.00 89.12 88 ASN A CA 1
ATOM 697 C C . ASN A 1 88 ? 15.704 9.052 -17.620 1.00 89.12 88 ASN A C 1
ATOM 699 O O . ASN A 1 88 ? 14.777 8.315 -17.953 1.00 89.12 88 ASN A O 1
ATOM 703 N N . GLU A 1 89 ? 15.571 10.376 -17.524 1.00 79.88 89 GLU A N 1
ATOM 704 C CA . GLU A 1 89 ? 14.277 11.086 -17.549 1.00 79.88 89 GLU A CA 1
ATOM 705 C C . GLU A 1 89 ? 13.443 10.841 -18.825 1.00 79.88 89 GLU A C 1
ATOM 707 O O . GLU A 1 89 ? 12.218 10.784 -18.749 1.00 79.88 89 GLU A O 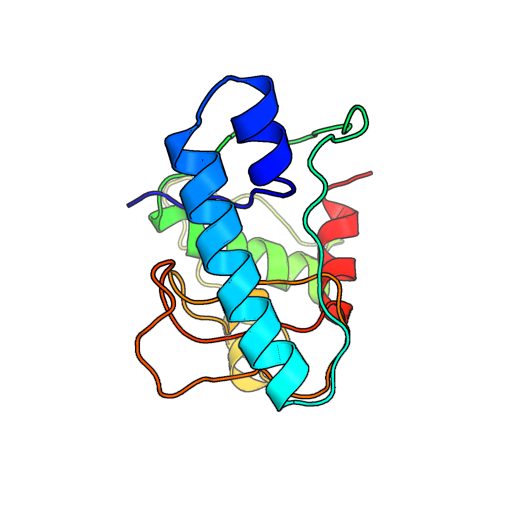1
ATOM 712 N N . ASP A 1 90 ? 14.094 10.618 -19.973 1.00 85.88 90 ASP A N 1
ATOM 713 C CA . ASP A 1 90 ? 13.446 10.362 -21.271 1.00 85.88 90 ASP A CA 1
ATOM 714 C C . ASP A 1 90 ? 13.076 8.883 -21.532 1.00 85.88 90 ASP A C 1
ATOM 716 O O . ASP A 1 90 ? 12.634 8.540 -22.632 1.00 85.88 90 ASP A O 1
ATOM 720 N N . GLN A 1 91 ? 13.310 7.964 -20.586 1.00 89.31 91 GLN A N 1
ATOM 721 C CA . GLN A 1 91 ? 13.106 6.525 -20.808 1.00 89.31 91 GLN A CA 1
ATOM 722 C C . GLN A 1 91 ? 11.763 6.026 -20.268 1.00 89.31 91 GLN A C 1
ATOM 724 O O . GLN A 1 91 ? 11.417 6.257 -19.112 1.00 89.31 91 GLN A O 1
ATOM 729 N N . ASP A 1 92 ? 11.050 5.250 -21.088 1.00 89.25 92 ASP A N 1
ATOM 730 C CA . ASP A 1 92 ? 9.776 4.637 -20.710 1.00 89.25 92 ASP A CA 1
ATOM 731 C C . ASP A 1 92 ? 9.936 3.669 -19.506 1.00 89.25 92 ASP A C 1
ATOM 733 O O . ASP A 1 92 ? 10.757 2.745 -19.571 1.00 89.25 92 ASP A O 1
ATOM 737 N N . PRO A 1 93 ? 9.180 3.849 -18.401 1.00 90.94 93 PRO A N 1
ATOM 738 C CA . PRO A 1 93 ? 9.133 2.912 -17.279 1.00 90.94 93 PRO A CA 1
ATOM 739 C C . PRO A 1 93 ? 8.375 1.601 -17.552 1.00 90.94 93 PRO A C 1
ATOM 741 O O . PRO A 1 93 ? 8.386 0.730 -16.678 1.00 90.94 93 PRO A O 1
ATOM 744 N N . ASN A 1 94 ? 7.731 1.424 -18.708 1.00 88.88 94 ASN A N 1
ATOM 745 C CA . ASN A 1 94 ? 7.131 0.145 -19.098 1.00 88.88 94 ASN A CA 1
ATOM 746 C C . ASN A 1 94 ? 8.206 -0.953 -19.244 1.00 88.88 94 ASN A C 1
ATOM 748 O O . ASN A 1 94 ? 9.249 -0.765 -19.870 1.00 88.88 94 ASN A O 1
ATOM 752 N N . ASP A 1 95 ? 7.959 -2.123 -18.654 1.00 92.94 95 ASP A N 1
ATOM 753 C CA . ASP A 1 95 ? 8.884 -3.261 -18.639 1.00 92.94 95 ASP A CA 1
ATOM 754 C C . ASP A 1 95 ? 8.064 -4.555 -18.569 1.00 92.94 95 ASP A C 1
ATOM 756 O O . ASP A 1 95 ? 7.197 -4.676 -17.706 1.00 92.94 95 ASP A O 1
ATOM 760 N N . ALA A 1 96 ? 8.354 -5.540 -19.426 1.00 94.06 96 ALA A N 1
ATOM 761 C CA . ALA A 1 96 ? 7.563 -6.774 -19.541 1.00 94.06 96 ALA A CA 1
ATOM 762 C C . ALA A 1 96 ? 7.492 -7.616 -18.246 1.00 94.06 96 ALA A C 1
ATOM 764 O O . ALA A 1 96 ? 6.658 -8.517 -18.122 1.00 94.06 96 ALA A O 1
ATOM 765 N N . ARG A 1 97 ? 8.345 -7.335 -17.248 1.00 93.12 97 ARG A N 1
ATOM 766 C CA . ARG A 1 97 ? 8.211 -7.904 -15.897 1.00 93.12 97 ARG A CA 1
ATOM 767 C C . ARG A 1 97 ? 6.977 -7.379 -15.156 1.00 93.12 97 ARG A C 1
ATOM 769 O O . ARG A 1 97 ? 6.462 -8.098 -14.308 1.00 93.12 97 ARG A O 1
ATOM 776 N N . VAL A 1 98 ? 6.526 -6.154 -15.439 1.00 91.38 98 VAL A N 1
ATOM 777 C CA . VAL A 1 98 ? 5.308 -5.555 -14.865 1.00 91.38 98 VAL A CA 1
ATOM 778 C C . VAL A 1 98 ? 4.079 -6.245 -15.446 1.00 91.38 98 VAL A C 1
ATOM 780 O O . VAL A 1 98 ? 3.266 -6.753 -14.677 1.00 91.38 98 VAL A O 1
ATOM 783 N N . ASP A 1 99 ? 4.008 -6.364 -16.774 1.00 91.25 99 ASP A N 1
ATOM 784 C CA . ASP A 1 99 ? 2.932 -7.069 -17.488 1.00 91.25 99 ASP A CA 1
ATOM 785 C C . ASP A 1 99 ? 2.773 -8.502 -16.958 1.00 91.25 99 ASP A C 1
ATOM 787 O O . ASP A 1 99 ? 1.682 -8.926 -16.589 1.00 91.25 99 ASP A O 1
ATOM 791 N N . ARG A 1 100 ? 3.895 -9.209 -16.766 1.00 91.06 100 ARG A N 1
ATOM 792 C CA . ARG A 1 100 ? 3.928 -10.554 -16.174 1.00 91.06 100 ARG A CA 1
ATOM 793 C C . ARG A 1 100 ? 3.340 -10.638 -14.758 1.00 91.06 100 ARG A C 1
ATOM 795 O O . ARG A 1 100 ? 2.799 -11.680 -14.394 1.00 91.06 100 ARG A O 1
ATOM 802 N N . GLU A 1 101 ? 3.471 -9.602 -13.931 1.00 89.06 101 GLU A N 1
ATOM 803 C CA . GLU A 1 101 ? 2.878 -9.594 -12.581 1.00 89.06 101 GLU A CA 1
ATOM 804 C C . GLU A 1 101 ? 1.366 -9.367 -12.641 1.00 89.06 101 GLU A C 1
ATOM 806 O O . GLU A 1 101 ? 0.658 -9.923 -11.801 1.00 89.06 101 GLU A O 1
ATOM 811 N N . ILE A 1 102 ? 0.898 -8.602 -13.637 1.00 86.44 102 ILE A N 1
ATOM 812 C CA . ILE A 1 102 ? -0.519 -8.347 -13.934 1.00 86.44 102 ILE A CA 1
ATOM 813 C C . ILE A 1 102 ? -1.175 -9.622 -14.480 1.00 86.44 102 ILE A C 1
ATOM 815 O O . ILE A 1 102 ? -2.123 -10.111 -13.872 1.00 86.44 102 ILE A O 1
ATOM 819 N N . ASP A 1 103 ? -0.620 -10.221 -15.539 1.00 87.12 103 ASP A N 1
ATOM 820 C CA . ASP A 1 103 ? -1.108 -11.463 -16.170 1.00 87.12 103 ASP A CA 1
ATOM 821 C C . ASP A 1 103 ? -1.278 -12.620 -15.172 1.00 87.12 103 ASP A C 1
ATOM 823 O O . ASP A 1 103 ? -2.173 -13.456 -15.301 1.00 87.12 103 ASP A O 1
ATOM 827 N N . LEU A 1 104 ? -0.385 -12.692 -14.180 1.00 85.69 104 LEU A N 1
ATOM 828 C CA . LEU A 1 104 ? -0.366 -13.746 -13.165 1.00 85.69 104 LEU A CA 1
ATOM 829 C C . LEU A 1 104 ? -1.035 -13.327 -11.843 1.00 85.69 104 LEU A C 1
ATOM 831 O O . LEU A 1 104 ? -1.100 -14.146 -10.924 1.00 85.69 104 LEU A O 1
ATOM 835 N N . PHE A 1 105 ? -1.490 -12.074 -11.718 1.00 80.12 105 PHE A N 1
ATOM 836 C CA . PHE A 1 105 ? -2.015 -11.454 -10.491 1.00 80.12 105 PHE A CA 1
ATOM 837 C C . PHE A 1 105 ? -1.106 -11.642 -9.253 1.00 80.12 105 PHE A C 1
ATOM 839 O O . PHE A 1 105 ? -1.570 -11.747 -8.116 1.00 80.12 105 PHE A O 1
ATOM 846 N N . GLN A 1 106 ? 0.214 -11.713 -9.462 1.00 77.69 106 GLN A N 1
ATOM 847 C CA . GLN A 1 106 ? 1.176 -12.178 -8.451 1.00 77.69 106 GLN A CA 1
ATOM 848 C C . GLN A 1 106 ? 1.659 -11.094 -7.481 1.00 77.69 106 GLN A C 1
ATOM 850 O O . GLN A 1 106 ? 2.139 -11.421 -6.388 1.00 77.69 106 GLN A O 1
ATOM 855 N N . SER A 1 107 ? 1.558 -9.817 -7.851 1.00 80.44 107 SER A N 1
ATOM 856 C CA . SER A 1 107 ? 1.945 -8.683 -7.009 1.00 80.44 107 SER A CA 1
ATOM 857 C C . SER A 1 107 ? 0.759 -7.754 -6.816 1.00 80.44 107 SER A C 1
ATOM 859 O O . SER A 1 107 ? 0.452 -6.955 -7.701 1.00 80.44 107 SER A O 1
ATOM 861 N N . HIS A 1 108 ? 0.116 -7.807 -5.646 1.00 74.12 108 HIS A N 1
ATOM 862 C CA . HIS A 1 108 ? -0.986 -6.891 -5.341 1.00 74.12 108 HIS A CA 1
ATOM 863 C C . HIS A 1 108 ? -0.566 -5.424 -5.525 1.00 74.12 108 HIS A C 1
ATOM 865 O O . HIS A 1 108 ? -1.277 -4.692 -6.187 1.00 74.12 108 HIS A O 1
ATOM 871 N N . LEU A 1 109 ? 0.636 -5.015 -5.098 1.00 79.38 109 LEU A N 1
ATOM 872 C CA . LEU A 1 109 ? 1.110 -3.628 -5.258 1.00 79.38 109 LEU A CA 1
ATOM 873 C C . LEU A 1 109 ? 1.360 -3.202 -6.727 1.00 79.38 109 LEU A C 1
ATOM 875 O O . LEU A 1 109 ? 1.630 -2.036 -6.990 1.00 79.38 109 LEU A O 1
ATOM 879 N N . ILE A 1 110 ? 1.271 -4.127 -7.690 1.00 85.00 110 ILE A N 1
ATOM 880 C CA . ILE A 1 110 ? 1.236 -3.816 -9.129 1.00 85.00 110 ILE A CA 1
ATOM 881 C C . ILE A 1 110 ? -0.199 -3.899 -9.677 1.00 85.00 110 ILE A C 1
ATOM 883 O O . ILE A 1 110 ? -0.586 -3.028 -10.452 1.00 85.00 110 ILE A O 1
ATOM 887 N N . CYS A 1 111 ? -0.968 -4.916 -9.273 1.00 79.75 111 CYS A N 1
ATOM 888 C CA . CYS A 1 111 ? -2.296 -5.245 -9.819 1.00 79.75 111 CYS A CA 1
ATOM 889 C C . CYS A 1 111 ? -3.462 -4.477 -9.169 1.00 79.75 111 CYS A C 1
ATOM 891 O O . CYS A 1 111 ? -4.568 -4.471 -9.699 1.00 79.75 111 CYS A O 1
ATOM 893 N N . HIS A 1 112 ? -3.234 -3.892 -7.996 1.00 71.94 112 HIS A N 1
ATOM 894 C CA . HIS A 1 112 ? -4.150 -2.996 -7.295 1.00 71.94 112 HIS A CA 1
ATOM 895 C C . HIS A 1 112 ? -4.283 -1.686 -8.075 1.00 71.94 112 HIS A C 1
ATOM 897 O O . HIS A 1 112 ? -3.333 -1.265 -8.744 1.00 71.94 112 HIS A O 1
ATOM 903 N N . SER A 1 113 ? -5.450 -1.049 -7.987 1.00 71.81 113 SER A N 1
ATOM 904 C CA . SER A 1 113 ? -5.671 0.237 -8.644 1.00 71.81 113 SER A CA 1
ATOM 905 C C . SER A 1 113 ? -4.871 1.347 -7.951 1.00 71.81 113 SER A C 1
ATOM 907 O O . SER A 1 113 ? -4.557 1.286 -6.757 1.00 71.81 113 SER A O 1
ATOM 909 N N . ASP A 1 114 ? -4.499 2.336 -8.756 1.00 72.31 114 ASP A N 1
ATOM 910 C CA . ASP A 1 114 ? -3.522 3.387 -8.485 1.00 72.31 114 ASP A CA 1
ATOM 911 C C . ASP A 1 114 ? -3.968 4.371 -7.394 1.00 72.31 114 ASP A C 1
ATOM 913 O O . ASP A 1 114 ? -3.127 4.999 -6.750 1.00 72.31 114 ASP A O 1
ATOM 917 N N . SER A 1 115 ? -5.281 4.502 -7.192 1.00 67.19 115 SER A N 1
ATOM 918 C CA . SER A 1 115 ? -5.892 5.290 -6.118 1.00 67.19 115 SER A CA 1
ATOM 919 C C . SER A 1 115 ? -6.531 4.441 -5.017 1.00 67.19 115 SER A C 1
ATOM 921 O O . SER A 1 115 ? -6.816 4.982 -3.952 1.00 67.19 115 SER A O 1
ATOM 923 N N . ASP A 1 116 ? -6.769 3.141 -5.243 1.00 70.94 116 ASP A N 1
ATOM 924 C CA . ASP A 1 116 ? -7.931 2.482 -4.634 1.00 70.94 116 ASP A CA 1
ATOM 925 C C . ASP A 1 116 ? -7.630 1.266 -3.747 1.00 70.94 116 ASP A C 1
ATOM 927 O O . ASP A 1 116 ? -7.398 0.171 -4.258 1.00 70.94 116 ASP A O 1
ATOM 931 N N . GLY A 1 117 ? -7.743 1.423 -2.423 1.00 74.88 117 GLY A N 1
ATOM 932 C CA . GLY A 1 117 ? -7.727 0.328 -1.442 1.00 74.88 117 GLY A CA 1
ATOM 933 C C . GLY A 1 117 ? -6.777 0.531 -0.254 1.00 74.88 117 GLY A C 1
ATOM 934 O O . GLY A 1 117 ? -5.963 1.451 -0.223 1.00 74.88 117 GLY A O 1
ATOM 935 N N . TYR A 1 118 ? -6.876 -0.358 0.741 1.00 79.00 118 TYR A N 1
ATOM 936 C CA . TYR A 1 118 ? -6.110 -0.311 1.992 1.00 79.00 118 TYR A CA 1
ATOM 937 C C . TYR A 1 118 ? -5.320 -1.607 2.235 1.00 79.00 118 TYR A C 1
ATOM 939 O O . TYR A 1 118 ? -5.822 -2.729 2.119 1.00 79.00 118 TYR A O 1
ATOM 947 N N . TYR A 1 119 ? -4.075 -1.450 2.680 1.00 81.69 119 TYR A N 1
ATOM 948 C CA . TYR A 1 119 ? -3.223 -2.543 3.147 1.00 81.69 119 TYR A CA 1
ATOM 949 C C . TYR A 1 119 ? -3.270 -2.595 4.677 1.00 81.69 119 TYR A C 1
ATOM 951 O O . TYR A 1 119 ? -2.964 -1.605 5.336 1.00 81.69 119 TYR A O 1
ATOM 959 N N . VAL A 1 120 ? -3.607 -3.753 5.253 1.00 84.88 120 VAL A N 1
ATOM 960 C CA . VAL A 1 120 ? -3.588 -3.971 6.713 1.00 84.88 120 VAL A CA 1
ATOM 961 C C . VAL A 1 120 ? -2.632 -5.107 7.085 1.00 84.88 120 VAL A C 1
ATOM 963 O O . VAL A 1 120 ? -2.414 -6.022 6.288 1.00 84.88 120 VAL A O 1
ATOM 966 N N . PRO A 1 121 ? -2.063 -5.123 8.305 1.00 84.25 121 PRO A N 1
ATOM 967 C CA . PRO A 1 121 ? -1.127 -6.160 8.747 1.00 84.25 121 PRO A CA 1
ATOM 968 C C . PRO A 1 121 ? -1.812 -7.497 9.117 1.00 84.25 121 PRO A C 1
ATOM 970 O O . PRO A 1 121 ? -1.351 -8.199 10.021 1.00 84.25 121 PRO A O 1
ATOM 973 N N . ILE A 1 122 ? -2.879 -7.875 8.409 1.00 85.25 122 ILE A N 1
ATOM 974 C CA . ILE A 1 122 ? -3.682 -9.089 8.621 1.00 85.25 122 ILE A CA 1
ATOM 975 C C . ILE A 1 122 ? -3.551 -10.018 7.400 1.00 85.25 122 ILE A C 1
ATOM 977 O O . ILE A 1 122 ? -3.364 -9.571 6.266 1.00 85.25 122 ILE A O 1
ATOM 981 N N . ASP A 1 123 ? -3.601 -11.329 7.638 1.00 83.62 123 ASP A N 1
ATOM 982 C CA . ASP A 1 123 ? -3.591 -12.356 6.596 1.00 83.62 123 ASP A CA 1
ATOM 983 C C . ASP A 1 123 ? -5.005 -12.907 6.350 1.00 83.62 123 ASP A C 1
ATOM 985 O O . ASP A 1 123 ? -5.679 -13.370 7.266 1.00 83.62 123 ASP A O 1
ATOM 989 N N . PHE A 1 124 ? -5.420 -12.889 5.086 1.00 82.19 124 PHE A N 1
ATOM 990 C CA . PHE A 1 124 ? -6.656 -13.458 4.542 1.00 82.19 124 PHE A CA 1
ATOM 991 C C . PHE A 1 124 ? -6.399 -13.871 3.082 1.00 82.19 124 PHE A C 1
ATOM 993 O O . PHE A 1 124 ? -5.368 -13.512 2.513 1.00 82.19 124 PHE A O 1
ATOM 1000 N N . TRP A 1 125 ? -7.272 -14.685 2.480 1.00 76.12 125 TRP A N 1
ATOM 1001 C CA . TRP A 1 125 ? -6.949 -15.362 1.213 1.00 76.12 125 TRP A CA 1
ATOM 1002 C C . TRP A 1 125 ? -7.154 -14.499 -0.044 1.00 76.12 125 TRP A C 1
ATOM 1004 O O . TRP A 1 125 ? -6.234 -14.384 -0.850 1.00 76.12 125 TRP A O 1
ATOM 1014 N N . ASN A 1 126 ? -8.329 -13.878 -0.187 1.00 77.19 126 ASN A N 1
ATOM 1015 C CA . ASN A 1 126 ? -8.698 -13.009 -1.312 1.00 77.19 126 ASN A CA 1
ATOM 1016 C C . ASN A 1 126 ? -8.825 -11.551 -0.842 1.00 77.19 126 ASN A C 1
ATOM 1018 O O . ASN A 1 126 ? -9.139 -11.346 0.332 1.00 77.19 126 ASN A O 1
ATOM 1022 N N . PRO A 1 127 ? -8.661 -10.549 -1.727 1.00 80.56 127 PRO A N 1
ATOM 1023 C CA . PRO A 1 127 ? -9.015 -9.173 -1.403 1.00 80.56 127 PRO A CA 1
ATOM 1024 C C . PRO A 1 127 ? -10.469 -9.052 -0.942 1.00 80.56 127 PRO A C 1
ATOM 1026 O O . PRO A 1 127 ? -11.348 -9.714 -1.498 1.00 80.56 127 PRO A O 1
ATOM 1029 N N . LEU A 1 128 ? -10.714 -8.213 0.067 1.00 82.56 128 LEU A N 1
ATOM 1030 C CA . LEU A 1 128 ? -12.074 -7.926 0.526 1.00 82.56 128 LEU A CA 1
ATOM 1031 C C . LEU A 1 128 ? -12.627 -6.702 -0.204 1.00 82.56 128 LEU A C 1
ATOM 1033 O O . LEU A 1 128 ? -11.953 -5.673 -0.292 1.00 82.56 128 LEU A O 1
ATOM 1037 N N . PHE A 1 129 ? -13.860 -6.839 -0.676 1.00 82.00 129 PHE A N 1
ATOM 1038 C CA . PHE A 1 129 ? -14.689 -5.793 -1.270 1.00 82.00 129 PHE A CA 1
ATOM 1039 C C . PHE A 1 129 ? -15.876 -5.541 -0.336 1.00 82.00 129 PHE A C 1
ATOM 1041 O O . PHE A 1 129 ? -16.228 -6.421 0.453 1.00 82.00 129 PHE A O 1
ATOM 1048 N N . ASP A 1 130 ? -16.483 -4.363 -0.413 1.00 76.94 130 ASP A N 1
ATOM 1049 C CA . ASP A 1 130 ? -17.681 -4.033 0.352 1.00 76.94 130 ASP A CA 1
ATOM 1050 C C . ASP A 1 130 ? -18.583 -3.103 -0.457 1.00 76.94 130 ASP A C 1
ATOM 1052 O O . ASP A 1 130 ? -18.116 -2.159 -1.082 1.00 76.94 130 ASP A O 1
ATOM 1056 N N . ASP A 1 131 ? -19.878 -3.400 -0.457 1.00 73.06 131 ASP A N 1
ATOM 1057 C CA . ASP A 1 131 ? -20.827 -2.848 -1.427 1.00 73.06 131 ASP A CA 1
ATOM 1058 C C . ASP A 1 131 ? -21.581 -1.611 -0.889 1.00 73.06 131 ASP A C 1
ATOM 1060 O O . ASP A 1 131 ? -22.716 -1.357 -1.295 1.00 73.06 131 ASP A O 1
ATOM 1064 N N . THR A 1 132 ? -21.021 -0.884 0.092 1.00 68.25 132 THR A N 1
ATOM 1065 C CA . THR A 1 132 ? -21.771 0.138 0.862 1.00 68.25 132 THR A CA 1
ATOM 1066 C C . THR A 1 132 ? -21.466 1.600 0.529 1.00 68.25 132 THR A C 1
ATOM 1068 O O . THR A 1 132 ? -22.138 2.480 1.063 1.00 68.25 132 THR A O 1
ATOM 1071 N N . ASP A 1 133 ? -20.471 1.886 -0.315 1.00 63.16 133 ASP A N 1
ATOM 1072 C CA . ASP A 1 133 ? -19.987 3.243 -0.633 1.00 63.16 133 ASP A CA 1
ATOM 1073 C C . ASP A 1 133 ? -19.432 4.059 0.577 1.00 63.16 133 ASP A C 1
ATOM 1075 O O . ASP A 1 133 ? -19.206 5.265 0.465 1.00 63.16 133 ASP A O 1
ATOM 1079 N N . VAL A 1 134 ? -19.190 3.447 1.752 1.00 60.47 134 VAL A N 1
ATOM 1080 C CA . VAL A 1 134 ? -18.872 4.176 3.012 1.00 60.47 134 VAL A CA 1
ATOM 1081 C C . VAL A 1 134 ? -17.391 4.566 3.207 1.00 60.47 134 VAL A C 1
ATOM 1083 O O . VAL A 1 134 ? -17.122 5.558 3.903 1.00 60.47 134 VAL A O 1
ATOM 1086 N N . LEU A 1 135 ? -16.431 3.829 2.628 1.00 57.75 135 LEU A N 1
ATOM 1087 C CA . LEU A 1 135 ? -14.998 4.167 2.677 1.00 57.75 135 LEU A CA 1
ATOM 1088 C C . LEU A 1 135 ? -14.712 5.357 1.756 1.00 57.75 135 LEU A C 1
ATOM 1090 O O . LEU A 1 135 ? -15.142 5.371 0.606 1.00 57.75 135 LEU A O 1
ATOM 1094 N N . VAL A 1 136 ? -13.988 6.357 2.275 1.00 45.03 136 VAL A N 1
ATOM 1095 C CA . VAL A 1 136 ? -13.710 7.613 1.548 1.00 45.03 136 VAL A CA 1
ATOM 1096 C C . VAL A 1 136 ? -12.221 7.994 1.522 1.00 45.03 136 VAL A C 1
ATOM 1098 O O . VAL A 1 136 ? -11.871 9.109 1.143 1.00 45.03 136 VAL A O 1
ATOM 1101 N N . GLY A 1 137 ? -11.329 7.051 1.831 1.00 44.44 137 GLY A N 1
ATOM 1102 C CA . GLY A 1 137 ? -10.155 6.853 0.979 1.00 44.44 137 GLY A CA 1
ATOM 1103 C C . GLY A 1 137 ? -10.577 6.014 -0.229 1.00 44.44 137 GLY A C 1
ATOM 1104 O O . GLY A 1 137 ? -11.487 5.191 -0.115 1.00 44.44 137 GLY A O 1
ATOM 1105 N N . ALA A 1 138 ? -9.981 6.268 -1.394 1.00 34.34 138 ALA A N 1
ATOM 1106 C CA . ALA A 1 138 ? -10.454 5.686 -2.647 1.00 34.34 138 ALA A CA 1
ATOM 1107 C C . ALA A 1 138 ? -10.287 4.146 -2.691 1.00 34.34 138 ALA A C 1
ATOM 1109 O O . ALA A 1 138 ? -9.624 3.531 -1.852 1.00 34.34 138 ALA A O 1
ATOM 1110 N N . PHE A 1 139 ? -11.010 3.499 -3.604 1.00 35.66 139 PHE A N 1
ATOM 1111 C CA . PHE A 1 139 ? -11.996 2.487 -3.210 1.00 35.66 139 PHE A CA 1
ATOM 1112 C C . PHE A 1 139 ? -12.133 1.384 -4.344 1.00 35.66 139 PHE A C 1
ATOM 1114 O O . PHE A 1 139 ? -12.380 1.782 -5.478 1.00 35.66 139 PHE A O 1
ATOM 1121 N N . TRP A 1 140 ? -11.976 0.023 -4.227 1.00 39.59 140 TRP A N 1
ATOM 1122 C CA . TRP A 1 140 ? -12.000 -1.015 -3.129 1.00 39.59 140 TRP A CA 1
ATOM 1123 C C . TRP A 1 140 ? -10.903 -2.086 -3.287 1.00 39.59 140 TRP A C 1
ATOM 1125 O O . TRP A 1 140 ? -10.846 -2.766 -4.310 1.00 39.59 140 TRP A O 1
ATOM 1135 N N . ALA A 1 141 ? -10.156 -2.342 -2.206 1.00 38.62 141 ALA A N 1
ATOM 1136 C CA . ALA A 1 141 ? -9.576 -3.647 -1.856 1.00 38.62 141 ALA A CA 1
ATOM 1137 C C . ALA A 1 141 ? -9.009 -3.603 -0.426 1.00 38.62 141 ALA A C 1
ATOM 1139 O O . ALA A 1 141 ? -8.289 -2.667 -0.085 1.00 38.62 141 ALA A O 1
ATOM 1140 N N . LEU A 1 142 ? -9.243 -4.631 0.393 1.00 48.25 142 LEU A N 1
ATOM 1141 C CA . LEU A 1 142 ? -8.368 -4.929 1.536 1.00 48.25 142 LEU A CA 1
ATOM 1142 C C . LEU A 1 142 ? -7.293 -5.929 1.090 1.00 48.25 142 LEU A C 1
ATOM 1144 O O . LEU A 1 142 ? -7.653 -6.968 0.539 1.00 48.25 142 LEU A O 1
ATOM 1148 N N . VAL A 1 143 ? -5.997 -5.670 1.317 1.00 51.94 143 VAL A N 1
ATOM 1149 C CA . VAL A 1 143 ? -4.905 -6.528 0.790 1.00 51.94 143 VAL A CA 1
ATOM 1150 C C . VAL A 1 143 ? -4.084 -7.260 1.862 1.00 51.94 143 VAL A C 1
ATOM 1152 O O . VAL A 1 143 ? -3.704 -6.699 2.888 1.00 51.94 143 VAL A O 1
ATOM 1155 N N . ARG A 1 144 ? -3.774 -8.534 1.575 1.00 41.75 144 ARG A N 1
ATOM 1156 C CA . ARG A 1 144 ? -3.076 -9.492 2.443 1.00 41.75 144 ARG A CA 1
ATOM 1157 C C . ARG A 1 144 ? -1.620 -9.103 2.751 1.00 41.75 144 ARG A C 1
ATOM 1159 O O . ARG A 1 144 ? -0.796 -8.938 1.846 1.00 41.75 144 ARG A O 1
ATOM 1166 N N . ARG A 1 145 ? -1.252 -9.163 4.038 1.00 40.75 145 ARG A N 1
ATOM 1167 C CA . ARG A 1 145 ? 0.109 -8.949 4.581 1.00 40.75 145 ARG A CA 1
ATOM 1168 C C . ARG A 1 145 ? 1.250 -9.699 3.868 1.00 40.75 145 ARG A C 1
ATOM 1170 O O . ARG A 1 145 ? 2.361 -9.175 3.788 1.00 40.75 145 ARG A O 1
ATOM 1177 N N . GLY A 1 146 ? 1.015 -10.914 3.364 1.00 31.73 146 GLY A N 1
ATOM 1178 C CA . GLY A 1 146 ? 2.056 -11.812 2.834 1.00 31.73 146 GLY A CA 1
ATOM 1179 C C . GLY A 1 146 ? 3.015 -11.210 1.788 1.00 31.73 146 GLY A C 1
ATOM 1180 O O . GLY A 1 146 ? 4.198 -11.568 1.776 1.00 31.73 146 GLY A O 1
ATOM 1181 N N . CYS A 1 147 ? 2.558 -10.256 0.966 1.00 39.22 147 CYS A N 1
ATOM 1182 C CA . CYS A 1 147 ? 3.393 -9.607 -0.057 1.00 39.22 147 CYS A CA 1
ATOM 1183 C C . CYS A 1 147 ? 4.352 -8.524 0.479 1.00 39.22 147 CYS A C 1
ATOM 1185 O O . CYS A 1 147 ? 5.304 -8.167 -0.213 1.00 39.22 147 CYS A O 1
ATOM 1187 N N . VAL A 1 148 ? 4.189 -8.035 1.715 1.00 38.69 148 VAL A N 1
ATOM 1188 C CA . VAL A 1 148 ? 5.027 -6.949 2.277 1.00 38.69 148 VAL A CA 1
ATOM 1189 C C . VAL A 1 148 ? 6.500 -7.370 2.452 1.00 38.69 148 VAL A C 1
ATOM 1191 O O . VAL A 1 148 ? 7.387 -6.526 2.546 1.00 38.69 148 VAL A O 1
ATOM 1194 N N . ASN A 1 149 ? 6.818 -8.670 2.379 1.00 32.91 149 ASN A N 1
ATOM 1195 C CA . ASN A 1 149 ? 8.208 -9.138 2.294 1.00 32.91 149 ASN A CA 1
ATOM 1196 C C . ASN A 1 149 ? 8.986 -8.546 1.099 1.00 32.91 149 ASN A C 1
ATOM 1198 O O . ASN A 1 149 ? 10.204 -8.419 1.202 1.00 32.91 149 ASN A O 1
ATOM 1202 N N . SER A 1 150 ? 8.317 -8.130 0.014 1.00 33.97 150 SER A N 1
ATOM 1203 C CA . SER A 1 150 ? 8.952 -7.430 -1.115 1.00 33.97 150 SER A CA 1
ATOM 1204 C C . SER A 1 150 ? 9.584 -6.087 -0.715 1.00 33.97 150 SER A C 1
ATOM 1206 O O . SER A 1 150 ? 10.601 -5.702 -1.285 1.00 33.97 150 SER A O 1
ATOM 1208 N N . LEU A 1 151 ? 9.041 -5.403 0.300 1.00 34.50 151 LEU A N 1
ATOM 1209 C CA . LEU A 1 151 ? 9.537 -4.108 0.786 1.00 34.50 151 LEU A CA 1
ATOM 1210 C C . LEU A 1 151 ? 10.772 -4.220 1.696 1.00 34.50 151 LEU A C 1
ATOM 1212 O O . LEU A 1 151 ? 11.415 -3.210 1.966 1.00 34.50 151 LEU A O 1
ATOM 1216 N N . LYS A 1 152 ? 11.184 -5.426 2.122 1.00 27.20 152 LYS A N 1
ATOM 1217 C CA . LYS A 1 152 ? 12.403 -5.604 2.941 1.00 27.20 152 LYS A CA 1
ATOM 1218 C C . LYS A 1 152 ? 13.664 -5.070 2.257 1.00 27.20 152 LYS A C 1
ATOM 1220 O O . LYS A 1 152 ? 14.537 -4.543 2.938 1.00 27.20 152 LYS A O 1
ATOM 1225 N N . TRP A 1 153 ? 13.735 -5.132 0.927 1.00 23.77 153 TRP A N 1
ATOM 1226 C CA . TRP A 1 153 ? 14.842 -4.572 0.142 1.00 23.77 153 TRP A CA 1
ATOM 1227 C C . TRP A 1 153 ? 14.961 -3.042 0.249 1.00 23.77 153 TRP A C 1
ATOM 1229 O O . TRP A 1 153 ? 16.047 -2.496 0.076 1.00 23.77 153 TRP A O 1
ATOM 1239 N N . LEU A 1 154 ? 13.877 -2.346 0.605 1.00 26.05 154 LEU A N 1
ATOM 1240 C CA . LEU A 1 154 ? 13.875 -0.906 0.864 1.00 26.05 154 LEU A CA 1
ATOM 1241 C C . LEU A 1 154 ? 14.255 -0.547 2.314 1.00 26.05 154 LEU A C 1
ATOM 1243 O O . LEU A 1 154 ? 14.498 0.629 2.577 1.00 26.05 154 LEU A O 1
ATOM 1247 N N . CYS A 1 155 ? 14.452 -1.515 3.223 1.00 23.94 155 CYS A N 1
ATOM 1248 C CA . CYS A 1 155 ? 14.666 -1.274 4.664 1.00 23.94 155 CYS A CA 1
ATOM 1249 C C . CYS A 1 155 ? 15.897 -1.974 5.302 1.00 23.94 155 CYS A C 1
ATOM 1251 O O . CYS A 1 155 ? 15.880 -2.229 6.507 1.00 23.94 155 CYS A O 1
ATOM 1253 N N . TYR A 1 156 ? 16.960 -2.248 4.531 1.00 25.25 156 TYR A N 1
ATOM 1254 C CA . TYR A 1 156 ? 18.297 -2.633 5.038 1.00 25.25 156 TYR A CA 1
ATOM 1255 C C . TYR A 1 156 ? 19.343 -1.566 4.717 1.00 25.25 156 TYR A C 1
ATOM 1257 O O . TYR A 1 156 ? 19.845 -1.561 3.568 1.00 25.25 156 TYR A O 1
#

Foldseek 3Di:
DWAADDALQLLVCLVVVVVVSNVLVVQQLVVVQVQCVVVVHDRADRDNHDDPDPDPDPDRIDHLVCLLVVL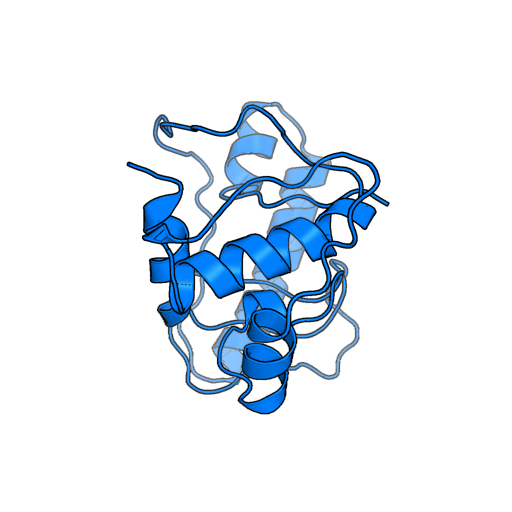LCLLCLPPPVPPDDDDDPPDDSDDVSLVVCCVVVPACSSVPDSQEDDEGCAADDAWTADDDPRRPRHDDTYDGNPNCVSCVVVPD

Sequence (156 aa):
MGLDLSVGTLAWCLANGEAEGADWTRRDMREINRLLAANGLSAHVEPETLPNLRDRCRLHGMPYSWIHYLRRAIAFARQSPADFRPLNEDQDPNDARVDREIDLFQSHLICHSDSDGYYVPIDFWNPLFDDTDVLVGAFWALVRRGCVNSLKWLCY

Organism: NCBI:txid2774151

Secondary structure (DSSP, 8-state):
-EE---S-HHHHHHHHT-HHHHHHHHHHHHHHHHHHHHTTPPPP---SS----------S-EEGGGHHHHHHHHHHHHH-GGG--PPPTTS----HHHHHHHHTT--HHHHS-SS--EE-S---SS-B--SSS---SS---EE-GGGGGGGGGG--

Radius of gyration: 16.76 Å; chains: 1; bounding box: 42×33×40 Å

pLDDT: mean 78.12, std 18.85, range [23.77, 94.69]